Protein AF-A0A920UN25-F1 (afdb_monomer_lite)

Structure (mmCIF, N/CA/C/O backbone):
data_AF-A0A920UN25-F1
#
_entry.id   AF-A0A920UN25-F1
#
loop_
_atom_site.group_PDB
_atom_site.id
_atom_site.type_symbol
_atom_site.label_atom_id
_atom_site.label_alt_id
_atom_site.label_comp_id
_atom_site.label_asym_id
_atom_site.label_entity_id
_atom_site.label_seq_id
_atom_site.pdbx_PDB_ins_code
_atom_site.Cartn_x
_atom_site.Cartn_y
_atom_site.Cartn_z
_atom_site.occupancy
_atom_site.B_iso_or_equiv
_atom_site.auth_seq_id
_atom_site.auth_comp_id
_atom_site.auth_asym_id
_atom_site.auth_atom_id
_atom_site.pdbx_PDB_model_num
ATOM 1 N N . MET A 1 1 ? -2.888 -19.127 7.334 1.00 78.75 1 MET A N 1
ATOM 2 C CA . MET A 1 1 ? -3.227 -18.052 8.301 1.00 78.75 1 MET A CA 1
ATOM 3 C C . MET A 1 1 ? -3.589 -16.758 7.579 1.00 78.75 1 MET A C 1
ATOM 5 O O . MET A 1 1 ? -4.674 -16.265 7.838 1.00 78.75 1 MET A O 1
ATOM 9 N N . LEU A 1 2 ? -2.755 -16.240 6.663 1.00 87.56 2 LEU A N 1
ATOM 10 C CA . LEU A 1 2 ? -3.093 -15.055 5.851 1.00 87.56 2 LEU A CA 1
ATOM 11 C C . LEU A 1 2 ? -4.311 -15.288 4.942 1.00 87.56 2 LEU A C 1
ATOM 13 O O . LEU A 1 2 ? -5.257 -14.514 5.006 1.00 87.56 2 LEU A O 1
ATOM 17 N N . ASP A 1 3 ? -4.349 -16.411 4.221 1.00 92.69 3 ASP A N 1
ATOM 18 C CA . ASP A 1 3 ? -5.483 -16.753 3.344 1.00 92.69 3 ASP A CA 1
ATOM 19 C C . ASP A 1 3 ? -6.815 -16.819 4.104 1.00 92.69 3 ASP A C 1
ATOM 21 O O . ASP A 1 3 ? -7.858 -16.429 3.594 1.00 92.69 3 ASP A O 1
ATOM 25 N N . LEU A 1 4 ? -6.775 -17.262 5.365 1.00 94.94 4 LEU A N 1
ATOM 26 C CA . LEU A 1 4 ? -7.948 -17.298 6.237 1.00 94.94 4 LEU A CA 1
ATOM 27 C C . LEU A 1 4 ? -8.454 -15.883 6.545 1.00 94.94 4 LEU A C 1
ATOM 29 O O . LEU A 1 4 ? -9.654 -15.637 6.505 1.00 94.94 4 LEU A O 1
ATOM 33 N N . TRP A 1 5 ? -7.545 -14.954 6.849 1.00 93.81 5 TRP A N 1
ATOM 34 C CA . TRP A 1 5 ? -7.898 -13.561 7.128 1.00 93.81 5 TRP A CA 1
ATOM 35 C C . TRP A 1 5 ? -8.489 -12.865 5.906 1.00 93.81 5 TRP A C 1
ATOM 37 O O . TRP A 1 5 ? -9.421 -12.072 6.050 1.00 93.81 5 TRP A O 1
ATOM 47 N N . GLU A 1 6 ? -7.953 -13.168 4.725 1.00 93.31 6 GLU A N 1
ATOM 48 C CA . GLU A 1 6 ? -8.447 -12.643 3.456 1.00 93.31 6 GLU A CA 1
ATOM 49 C C . GLU A 1 6 ? -9.836 -13.200 3.134 1.00 93.31 6 GLU A C 1
ATOM 51 O O . GLU A 1 6 ? -10.767 -12.426 2.917 1.00 93.31 6 GLU A O 1
ATOM 56 N N . GLN A 1 7 ? -10.019 -14.521 3.229 1.00 95.56 7 GLN A N 1
ATOM 57 C CA . GLN A 1 7 ? -11.317 -15.179 3.035 1.00 95.56 7 GLN A CA 1
ATOM 58 C C . GLN A 1 7 ? -12.393 -14.668 3.999 1.00 95.56 7 GLN A C 1
ATOM 60 O O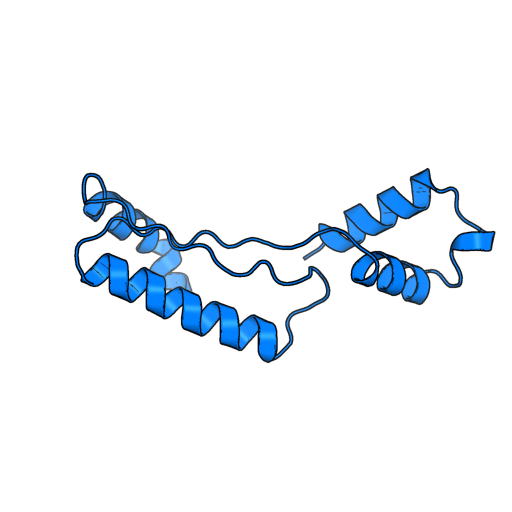 . GLN A 1 7 ? -13.546 -14.498 3.614 1.00 95.56 7 GLN A O 1
ATOM 65 N N . GLN A 1 8 ? -12.027 -14.414 5.256 1.00 96.00 8 GLN A N 1
ATOM 66 C CA . GLN A 1 8 ? -12.948 -13.902 6.272 1.00 96.00 8 GLN A CA 1
ATOM 67 C C . GLN A 1 8 ? -13.126 -12.377 6.212 1.00 96.00 8 GLN A C 1
ATOM 69 O O . GLN A 1 8 ? -13.979 -11.830 6.916 1.00 96.00 8 GLN A O 1
ATOM 74 N N . GLY A 1 9 ? -12.333 -11.668 5.403 1.00 94.75 9 GLY A N 1
ATOM 75 C CA . GLY A 1 9 ? -12.383 -10.211 5.300 1.00 94.75 9 GLY A CA 1
ATOM 76 C C . GLY A 1 9 ? -12.094 -9.499 6.626 1.00 94.75 9 GLY A C 1
ATOM 77 O O . GLY A 1 9 ? -12.676 -8.446 6.894 1.00 94.75 9 GLY A O 1
ATOM 78 N N . ILE A 1 10 ? -11.214 -10.062 7.466 1.00 94.44 10 ILE A N 1
ATOM 79 C CA . ILE A 1 10 ? -10.971 -9.608 8.850 1.00 94.44 10 ILE A CA 1
ATOM 80 C C . ILE A 1 10 ? -10.613 -8.123 8.913 1.00 94.44 10 ILE A C 1
ATOM 82 O O . ILE A 1 10 ? -11.146 -7.392 9.746 1.00 94.44 10 ILE A O 1
ATOM 86 N N . TYR A 1 11 ? -9.760 -7.647 8.000 1.00 92.31 11 TYR A N 1
ATOM 87 C CA . TYR A 1 11 ? -9.411 -6.228 7.938 1.00 92.31 11 TYR A CA 1
ATOM 88 C C . TYR A 1 11 ? -10.660 -5.356 7.757 1.00 92.31 11 TYR A C 1
ATOM 90 O O . TYR A 1 11 ? -10.859 -4.411 8.513 1.00 92.31 11 TYR A O 1
ATOM 98 N N . GLY A 1 12 ? -11.549 -5.715 6.826 1.00 93.81 12 GLY A N 1
ATOM 99 C CA . GLY A 1 12 ? -12.804 -4.998 6.601 1.00 93.81 12 GLY A CA 1
ATOM 100 C C . GLY A 1 12 ? -13.680 -4.944 7.852 1.00 93.81 12 GLY A C 1
ATOM 101 O O . GLY A 1 12 ? -14.206 -3.881 8.179 1.00 93.81 12 GLY A O 1
ATOM 102 N N . GLN A 1 13 ? -13.774 -6.046 8.600 1.00 95.06 13 GLN A N 1
ATOM 103 C CA . GLN A 1 13 ? -14.516 -6.093 9.866 1.00 95.06 13 GLN A CA 1
ATOM 104 C C . GLN A 1 13 ? -13.926 -5.134 10.911 1.00 95.06 13 GLN A C 1
ATOM 106 O O . GLN A 1 13 ? -14.665 -4.365 11.526 1.00 95.06 13 GLN A O 1
ATOM 111 N N . ILE A 1 14 ? -12.596 -5.107 11.059 1.00 93.12 14 ILE A N 1
ATOM 112 C CA . ILE A 1 14 ? -11.900 -4.163 11.949 1.00 93.12 14 ILE A CA 1
ATOM 113 C C . ILE A 1 14 ? -12.223 -2.716 11.555 1.00 93.12 14 ILE A C 1
ATOM 115 O O . ILE A 1 14 ? -12.520 -1.896 12.422 1.00 93.12 14 ILE A O 1
ATOM 119 N N . ARG A 1 15 ? -12.223 -2.401 10.253 1.00 92.31 15 ARG A N 1
ATOM 120 C CA . ARG A 1 15 ? -12.570 -1.061 9.751 1.00 92.31 15 ARG A CA 1
ATOM 121 C C . ARG A 1 15 ? -14.020 -0.679 10.057 1.00 92.31 15 ARG A C 1
ATOM 123 O O . ARG A 1 15 ? -14.269 0.473 10.393 1.00 92.31 15 ARG A O 1
ATOM 130 N N . GLN A 1 16 ? -14.963 -1.622 9.994 1.00 94.00 16 GLN A N 1
ATOM 131 C CA . GLN A 1 16 ? -16.355 -1.355 10.383 1.00 94.00 16 GLN A CA 1
ATOM 132 C C . GLN A 1 16 ? -16.480 -1.043 11.877 1.00 94.00 16 GLN A C 1
ATOM 134 O O . GLN A 1 16 ? -17.159 -0.089 12.243 1.00 94.00 16 GLN A O 1
ATOM 139 N N . VAL A 1 17 ? -15.788 -1.797 12.736 1.00 93.94 17 VAL A N 1
ATOM 140 C CA . VAL A 1 17 ? -15.770 -1.558 14.192 1.00 93.94 17 VAL A CA 1
ATOM 141 C C . VAL A 1 17 ? -15.065 -0.244 14.551 1.00 93.94 17 VAL A C 1
ATOM 143 O O . VAL A 1 17 ? -15.395 0.389 15.555 1.00 93.94 17 VAL A O 1
ATOM 146 N N . ALA A 1 18 ? -14.086 0.171 13.747 1.00 91.19 18 ALA A N 1
ATOM 147 C CA . ALA A 1 18 ? -13.362 1.418 13.954 1.00 91.19 18 ALA A CA 1
ATOM 148 C C . ALA A 1 18 ? -14.145 2.668 13.517 1.00 91.19 18 ALA A C 1
ATOM 150 O O . ALA A 1 18 ? -13.806 3.772 13.940 1.00 91.19 18 ALA A O 1
ATOM 151 N N . LYS A 1 19 ? -15.201 2.511 12.712 1.00 92.00 19 LYS A N 1
ATOM 152 C CA . LYS A 1 19 ? -15.960 3.625 12.142 1.00 92.00 19 LYS A CA 1
ATOM 153 C C . LYS A 1 19 ? -16.566 4.510 13.239 1.00 92.00 19 LYS A C 1
ATOM 155 O O . LYS A 1 19 ? -17.327 4.037 14.078 1.00 92.00 19 LYS A O 1
ATOM 160 N N . GLY A 1 20 ? -16.260 5.807 13.195 1.00 90.44 20 GLY A N 1
ATOM 161 C CA . GLY A 1 20 ? -16.758 6.802 14.155 1.00 90.44 20 GLY A CA 1
ATOM 162 C C . GLY A 1 20 ? -15.889 6.980 15.405 1.00 90.44 20 GLY A C 1
ATOM 163 O O . GLY A 1 20 ? -16.231 7.786 16.269 1.00 90.44 20 GLY A O 1
ATOM 164 N N . ARG A 1 21 ? -14.765 6.261 15.508 1.00 93.12 21 ARG A N 1
ATOM 165 C CA . ARG A 1 21 ? -13.705 6.560 16.479 1.00 93.12 21 ARG A CA 1
ATOM 166 C C . ARG A 1 21 ? -12.962 7.843 16.085 1.00 93.12 21 ARG A C 1
ATOM 168 O O . ARG A 1 21 ? -13.016 8.233 14.922 1.00 93.12 21 ARG A O 1
ATOM 175 N N . PRO A 1 22 ? -12.253 8.495 17.022 1.00 91.56 22 PRO A N 1
ATOM 176 C CA . PRO A 1 22 ? -11.379 9.611 16.681 1.00 91.56 22 PRO A CA 1
ATOM 177 C C . PRO A 1 22 ? -10.323 9.183 15.655 1.00 91.56 22 PRO A C 1
ATOM 179 O O . PRO A 1 22 ? -9.671 8.148 15.821 1.00 91.56 22 PRO A O 1
ATOM 182 N N . ASP A 1 23 ? -10.153 9.993 14.614 1.00 85.25 23 ASP A N 1
ATOM 183 C CA . ASP A 1 23 ? -9.198 9.724 13.544 1.00 85.25 23 ASP A CA 1
ATOM 184 C C . ASP A 1 23 ? -7.760 9.739 14.073 1.00 85.25 23 ASP A C 1
ATOM 186 O O . ASP A 1 23 ? -7.353 10.622 14.835 1.00 85.25 23 ASP A O 1
ATOM 190 N N . SER A 1 24 ? -6.957 8.776 13.626 1.00 80.69 24 SER A N 1
ATOM 191 C CA . SER A 1 24 ? -5.509 8.800 13.800 1.00 80.69 24 SER A CA 1
ATOM 192 C C . SER A 1 24 ? -4.838 8.586 12.455 1.00 80.69 24 SER A C 1
ATOM 194 O O . SER A 1 24 ? -5.016 7.568 11.787 1.00 80.69 24 SER A O 1
ATOM 196 N N . PHE A 1 25 ? -4.049 9.573 12.044 1.00 72.25 25 PHE A N 1
ATOM 197 C CA . PHE A 1 25 ? -3.361 9.519 10.767 1.00 72.25 25 PHE A CA 1
ATOM 198 C C . PHE A 1 25 ? -2.115 8.630 10.861 1.00 72.25 25 PHE A C 1
ATOM 200 O O . PHE A 1 25 ? -1.144 8.955 11.552 1.00 72.25 25 PHE A O 1
ATOM 207 N N . CYS A 1 26 ? -2.139 7.508 10.144 1.00 78.00 26 CYS A N 1
ATOM 208 C CA . CYS A 1 26 ? -1.036 6.558 10.061 1.00 78.00 26 CYS A CA 1
ATOM 209 C C . CYS A 1 26 ? -0.567 6.452 8.602 1.00 78.00 26 CYS A C 1
ATOM 211 O O . CYS A 1 26 ? -1.042 5.616 7.839 1.00 78.00 26 CYS A O 1
ATOM 213 N N . MET A 1 27 ? 0.334 7.350 8.197 1.00 71.19 27 MET A N 1
ATOM 214 C CA . MET A 1 27 ? 0.927 7.323 6.858 1.00 71.19 27 MET A CA 1
ATOM 215 C C . MET A 1 27 ? 2.169 6.444 6.855 1.00 71.19 27 MET A C 1
ATOM 217 O O . MET A 1 27 ? 3.057 6.628 7.691 1.00 71.19 27 MET A O 1
ATOM 221 N N . THR A 1 28 ? 2.209 5.500 5.921 1.00 72.69 28 THR A N 1
ATOM 222 C CA . THR A 1 28 ? 3.384 4.669 5.673 1.00 72.69 28 THR A CA 1
ATOM 223 C C . THR A 1 28 ? 4.394 5.438 4.837 1.00 72.69 28 THR A C 1
ATOM 225 O O . THR A 1 28 ? 4.015 6.226 3.963 1.00 72.69 28 THR A O 1
ATOM 228 N N . ALA A 1 29 ? 5.677 5.174 5.036 1.00 73.06 29 ALA A N 1
ATOM 229 C CA . ALA A 1 29 ? 6.700 5.541 4.076 1.00 73.06 29 ALA A CA 1
ATOM 230 C C . ALA A 1 29 ? 6.357 4.934 2.704 1.00 73.06 29 ALA A C 1
ATOM 232 O O . ALA A 1 29 ? 5.806 3.836 2.615 1.00 73.06 29 ALA A O 1
ATOM 233 N N . LEU A 1 30 ? 6.666 5.665 1.631 1.00 78.62 30 LEU A N 1
ATOM 234 C CA . LEU A 1 30 ? 6.460 5.228 0.251 1.00 78.62 30 LEU A CA 1
ATOM 235 C C . LEU A 1 30 ? 7.765 4.595 -0.250 1.00 78.62 30 LEU A C 1
ATOM 237 O O . LEU A 1 30 ? 8.651 5.320 -0.708 1.00 78.62 30 LEU A O 1
ATOM 241 N N . PRO A 1 31 ? 7.960 3.269 -0.136 1.00 79.50 31 PRO A N 1
ATOM 242 C CA . PRO A 1 31 ? 9.134 2.637 -0.709 1.00 79.50 31 PRO A CA 1
ATOM 243 C C . PRO A 1 31 ? 9.180 2.849 -2.225 1.00 79.50 31 PRO A C 1
ATOM 245 O O . PRO A 1 31 ? 8.158 2.809 -2.913 1.00 79.50 31 PRO A O 1
ATOM 248 N N . MET A 1 32 ? 1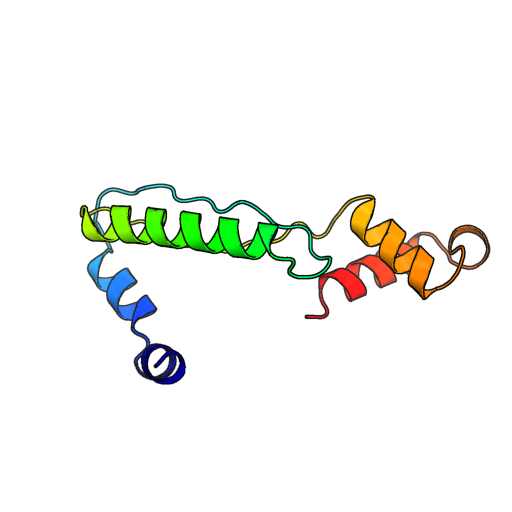0.395 3.033 -2.744 1.00 77.88 32 MET A N 1
ATOM 249 C CA . MET A 1 32 ? 10.644 3.103 -4.183 1.00 77.88 32 MET A CA 1
ATOM 250 C C . MET A 1 32 ? 10.215 1.806 -4.865 1.00 77.88 32 MET A C 1
ATOM 252 O O . MET A 1 32 ? 10.536 0.707 -4.398 1.00 77.88 32 MET A O 1
ATOM 256 N N . GLN A 1 33 ? 9.566 1.929 -6.018 1.00 77.44 33 GLN A N 1
ATOM 257 C CA . GLN A 1 33 ? 9.064 0.810 -6.811 1.00 77.44 33 GLN A CA 1
ATOM 258 C C . GLN A 1 33 ? 10.191 0.129 -7.610 1.00 77.44 33 GLN A C 1
ATOM 260 O O . GLN A 1 33 ? 10.271 0.198 -8.833 1.00 77.44 33 GLN A O 1
ATOM 265 N N . MET A 1 34 ? 11.124 -0.488 -6.883 1.00 70.56 34 MET A N 1
ATOM 266 C CA . MET A 1 34 ? 12.413 -0.987 -7.387 1.00 70.56 34 MET A CA 1
ATOM 267 C C . MET A 1 34 ? 12.740 -2.417 -6.919 1.00 70.56 34 MET A C 1
ATOM 269 O O . MET A 1 34 ? 13.799 -2.944 -7.253 1.00 70.56 34 MET A O 1
ATOM 273 N N . GLY A 1 35 ? 11.841 -3.035 -6.144 1.00 65.81 35 GLY A N 1
ATOM 274 C CA . GLY A 1 35 ? 12.027 -4.331 -5.484 1.00 65.81 35 GLY A CA 1
ATOM 275 C C . GLY A 1 35 ? 12.045 -4.222 -3.954 1.00 65.81 35 GLY A C 1
ATOM 276 O O . GLY A 1 35 ? 12.389 -3.185 -3.389 1.00 65.81 35 GLY A O 1
ATOM 277 N N . ILE A 1 36 ? 11.661 -5.301 -3.265 1.00 65.56 36 ILE A N 1
ATOM 278 C CA . ILE A 1 36 ? 11.608 -5.349 -1.795 1.00 65.56 36 ILE A CA 1
ATOM 279 C C . ILE A 1 36 ? 12.953 -5.852 -1.264 1.00 65.56 36 ILE A C 1
ATOM 281 O O . ILE A 1 36 ? 13.267 -7.035 -1.385 1.00 65.56 36 ILE A O 1
ATOM 285 N N . SER A 1 37 ? 13.732 -4.969 -0.639 1.00 72.44 37 SER A N 1
ATOM 286 C CA . SER A 1 37 ? 14.874 -5.367 0.193 1.00 72.44 37 SER A CA 1
ATOM 287 C C . SER A 1 37 ? 14.463 -5.478 1.669 1.00 72.44 37 SER A C 1
ATOM 289 O O . SER A 1 37 ? 13.316 -5.204 2.036 1.00 72.44 37 SER A O 1
ATOM 291 N N . ILE A 1 38 ? 15.388 -5.898 2.538 1.00 78.00 38 ILE A N 1
ATOM 292 C CA . ILE A 1 38 ? 15.123 -6.028 3.980 1.00 78.00 38 ILE A CA 1
ATOM 293 C C . ILE A 1 38 ? 14.682 -4.705 4.622 1.00 78.00 38 ILE A C 1
ATOM 295 O O . ILE A 1 38 ? 13.881 -4.721 5.549 1.00 78.00 38 ILE A O 1
ATOM 299 N N . TRP A 1 39 ? 15.156 -3.574 4.096 1.00 72.44 39 TRP A N 1
ATOM 300 C CA . TRP A 1 39 ? 14.887 -2.242 4.634 1.00 72.44 39 TRP A CA 1
ATOM 301 C C . TRP A 1 39 ? 13.436 -1.778 4.426 1.00 72.44 39 TRP A C 1
ATOM 303 O O . TRP A 1 39 ? 12.759 -1.524 5.419 1.00 72.44 39 TRP A O 1
ATOM 313 N N . PRO A 1 40 ? 12.894 -1.727 3.193 1.00 78.12 40 PRO A N 1
ATOM 314 C CA . PRO A 1 40 ? 11.469 -1.478 2.981 1.00 78.12 40 PRO A CA 1
ATOM 315 C C . PRO A 1 40 ? 10.582 -2.471 3.737 1.00 78.12 40 PRO A C 1
ATOM 317 O O . PRO A 1 40 ? 9.572 -2.084 4.313 1.00 78.12 40 PRO A O 1
ATOM 320 N N . ARG A 1 41 ? 10.986 -3.749 3.796 1.00 79.69 41 ARG A N 1
ATOM 321 C CA . ARG A 1 41 ? 10.233 -4.787 4.512 1.00 79.69 41 ARG A CA 1
ATOM 322 C C . ARG A 1 41 ? 10.156 -4.519 6.017 1.00 79.69 41 ARG A C 1
ATOM 324 O O . ARG A 1 41 ? 9.084 -4.673 6.599 1.00 79.69 41 ARG A O 1
ATOM 331 N N . SER A 1 42 ? 11.268 -4.146 6.649 1.00 83.00 42 SER A N 1
ATOM 332 C CA . SER A 1 42 ? 11.296 -3.866 8.087 1.00 83.00 42 SER A CA 1
ATOM 333 C C . SER A 1 42 ? 10.519 -2.594 8.431 1.00 83.00 42 SER A C 1
ATOM 335 O O . SER A 1 42 ? 9.775 -2.599 9.411 1.00 83.00 42 SER A O 1
ATOM 337 N N . GLN A 1 43 ? 10.604 -1.551 7.598 1.00 84.25 43 GLN A N 1
ATOM 338 C CA . GLN A 1 43 ? 9.829 -0.316 7.774 1.00 84.25 43 GLN A CA 1
ATOM 339 C C . GLN A 1 43 ? 8.321 -0.575 7.718 1.00 84.25 43 GLN A C 1
ATOM 341 O O . GLN A 1 43 ? 7.617 -0.235 8.669 1.00 84.25 43 GLN A O 1
ATOM 346 N N . SER A 1 44 ? 7.830 -1.265 6.681 1.00 83.56 44 SER A N 1
ATOM 347 C CA . SER A 1 44 ? 6.401 -1.592 6.572 1.00 83.56 44 SER A CA 1
ATOM 348 C C . SER A 1 44 ? 5.898 -2.414 7.762 1.00 83.56 44 SER A C 1
ATOM 350 O O . SER A 1 44 ? 4.768 -2.221 8.209 1.00 83.56 44 SER A O 1
ATOM 352 N N . GLY A 1 45 ? 6.738 -3.299 8.313 1.00 87.12 45 GLY A N 1
ATOM 353 C CA . GLY A 1 45 ? 6.425 -4.050 9.528 1.00 87.12 45 GLY A CA 1
ATOM 354 C C . GLY A 1 45 ? 6.218 -3.144 10.744 1.00 87.12 45 GLY A C 1
ATOM 355 O O . GLY A 1 45 ? 5.209 -3.273 11.436 1.00 87.12 45 GLY A O 1
ATOM 356 N N . VAL A 1 46 ? 7.136 -2.207 10.997 1.00 88.25 46 VAL A N 1
ATOM 357 C CA . VAL A 1 46 ? 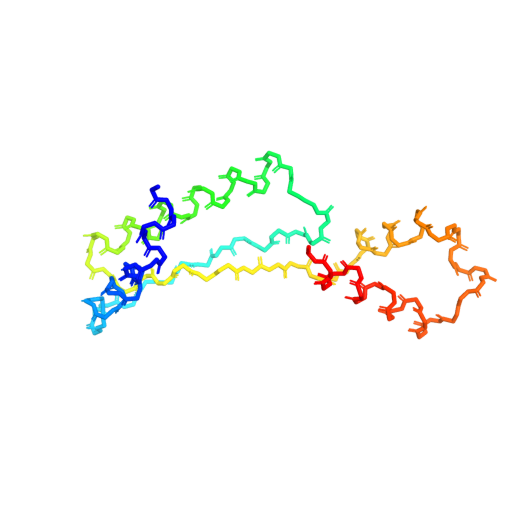7.039 -1.256 12.123 1.00 88.25 46 VAL A CA 1
ATOM 358 C C . VAL A 1 46 ? 5.808 -0.358 11.985 1.00 88.25 46 VAL A C 1
ATOM 360 O O . VAL A 1 46 ? 5.068 -0.158 12.949 1.00 88.25 46 VAL A O 1
ATOM 363 N N . GLU A 1 47 ? 5.546 0.147 10.783 1.00 87.06 47 GLU A N 1
ATOM 364 C CA . GLU A 1 47 ? 4.389 1.005 10.513 1.00 87.06 47 GLU A CA 1
ATOM 365 C C . GLU A 1 47 ? 3.066 0.253 10.665 1.00 87.06 47 GLU A C 1
ATOM 367 O O . GLU A 1 47 ? 2.125 0.782 11.258 1.00 87.06 47 GLU A O 1
ATOM 372 N N . GLY A 1 48 ? 3.011 -1.009 10.229 1.00 89.38 48 GLY A N 1
ATOM 373 C CA . GLY A 1 48 ? 1.861 -1.882 10.461 1.00 89.38 48 GLY A CA 1
ATOM 374 C C . GLY A 1 48 ? 1.549 -2.042 11.952 1.00 89.38 48 GLY A C 1
ATOM 375 O O . GLY A 1 48 ? 0.403 -1.856 12.364 1.00 89.38 48 GLY A O 1
ATOM 376 N N . HIS A 1 49 ? 2.571 -2.286 12.783 1.00 90.88 49 HIS A N 1
ATOM 377 C CA . HIS A 1 49 ? 2.401 -2.374 14.239 1.00 90.88 49 HIS A CA 1
ATOM 378 C C . HIS A 1 49 ? 1.922 -1.053 14.848 1.00 90.88 49 HIS A C 1
ATOM 380 O O . HIS A 1 49 ? 1.083 -1.066 15.748 1.00 90.88 49 HIS A O 1
ATOM 386 N N . ARG A 1 50 ? 2.402 0.093 14.351 1.00 89.69 50 ARG A N 1
ATOM 387 C CA . ARG A 1 50 ? 1.935 1.413 14.798 1.00 89.69 50 ARG A CA 1
ATOM 388 C C . ARG A 1 50 ? 0.445 1.610 14.509 1.00 89.69 50 ARG A C 1
ATOM 390 O O . ARG A 1 50 ? -0.294 1.994 15.416 1.00 89.69 50 ARG A O 1
ATOM 397 N N . CYS A 1 51 ? -0.009 1.335 13.285 1.00 90.44 51 CYS A N 1
ATOM 398 C CA . CYS A 1 51 ? -1.421 1.507 12.931 1.00 90.44 51 CYS A CA 1
ATOM 399 C C . CYS A 1 51 ? -2.317 0.503 13.680 1.00 90.44 51 CYS A C 1
ATOM 401 O O . CYS A 1 51 ? -3.413 0.853 14.126 1.00 90.44 51 CYS A O 1
ATOM 403 N N . GLN A 1 52 ? -1.831 -0.724 13.905 1.00 91.25 52 GLN A N 1
ATOM 404 C CA . GLN A 1 52 ? -2.511 -1.703 14.755 1.00 91.25 52 GLN A CA 1
ATOM 405 C C . GLN A 1 52 ? -2.609 -1.215 16.207 1.00 91.25 52 GLN A C 1
ATOM 407 O O . GLN A 1 52 ? -3.687 -1.275 16.793 1.00 91.25 52 GLN A O 1
ATOM 412 N N . GLY A 1 53 ? -1.524 -0.682 16.774 1.00 93.25 53 GLY A N 1
ATOM 413 C CA . GLY A 1 53 ? -1.507 -0.114 18.123 1.00 93.25 53 GLY A CA 1
ATOM 414 C C . GLY A 1 53 ? -2.510 1.028 18.291 1.00 93.25 53 GLY A C 1
ATOM 415 O O . GLY A 1 53 ? -3.268 1.036 19.257 1.00 93.25 53 GLY A O 1
ATOM 416 N N . ALA A 1 54 ? -2.592 1.938 17.317 1.00 91.69 54 ALA A N 1
ATOM 417 C CA . ALA A 1 54 ? -3.590 3.010 17.309 1.00 91.69 54 ALA A CA 1
ATOM 418 C C . ALA A 1 54 ? -5.029 2.466 17.218 1.00 91.69 54 ALA A C 1
ATOM 420 O O . ALA A 1 54 ? -5.911 2.911 17.953 1.00 91.69 54 ALA A O 1
ATOM 421 N N . THR A 1 55 ? -5.260 1.446 16.387 1.00 92.44 55 THR A N 1
ATOM 422 C CA . THR A 1 55 ? -6.572 0.784 16.275 1.00 92.44 55 THR A CA 1
ATOM 423 C C . THR A 1 55 ? -6.989 0.128 17.598 1.00 92.44 55 THR A C 1
ATOM 425 O O . THR A 1 55 ? -8.145 0.239 18.016 1.00 92.44 55 THR A O 1
ATOM 428 N N . LEU A 1 56 ? -6.051 -0.529 18.289 1.00 93.06 56 LEU A N 1
ATOM 429 C CA . LEU A 1 56 ? -6.274 -1.142 19.604 1.00 93.06 56 LEU A CA 1
ATOM 430 C C . LEU A 1 56 ? -6.478 -0.098 20.711 1.00 93.06 56 LEU A C 1
ATOM 432 O O . LEU A 1 56 ? -7.253 -0.338 21.631 1.00 93.06 56 LEU A O 1
ATOM 436 N N . ALA A 1 57 ? -5.849 1.073 20.594 1.00 93.75 57 ALA A N 1
ATOM 437 C CA . ALA A 1 57 ? -6.023 2.203 21.506 1.00 93.75 57 ALA A CA 1
ATOM 438 C C . ALA A 1 57 ? -7.343 2.975 21.300 1.00 93.75 57 ALA A C 1
ATOM 440 O O . ALA A 1 57 ? -7.577 3.976 21.973 1.00 93.75 57 ALA A O 1
ATOM 441 N N . GLY A 1 58 ? -8.216 2.520 20.394 1.00 93.00 58 GLY A N 1
ATOM 442 C CA . GLY A 1 58 ? -9.539 3.110 20.196 1.00 93.00 58 GLY A CA 1
ATOM 443 C C . GLY A 1 58 ? -9.593 4.225 19.155 1.00 93.00 58 GLY A C 1
ATOM 444 O O . GLY A 1 58 ? -10.589 4.940 19.115 1.00 93.00 58 GLY A O 1
ATOM 445 N N . PHE A 1 59 ? -8.584 4.348 18.291 1.00 93.69 59 PHE A N 1
ATOM 446 C CA . PHE A 1 59 ? -8.606 5.277 17.160 1.00 93.69 59 PHE A CA 1
ATOM 447 C C . PHE A 1 59 ? -9.083 4.610 15.870 1.00 93.69 59 PHE A C 1
ATOM 449 O O . PHE A 1 59 ? -8.997 3.386 15.709 1.00 93.69 59 PHE A O 1
ATOM 456 N N . ASP A 1 60 ? -9.545 5.432 14.932 1.00 92.50 60 ASP A N 1
ATOM 457 C CA . ASP A 1 60 ? -9.698 5.039 13.541 1.00 92.50 60 ASP A CA 1
ATOM 458 C C . ASP A 1 60 ? -8.366 5.248 12.788 1.00 92.50 60 ASP A C 1
ATOM 460 O O . ASP A 1 60 ? -8.025 6.362 12.396 1.00 92.50 60 ASP A O 1
ATOM 464 N N . ALA A 1 61 ? -7.582 4.173 12.629 1.00 92.38 61 ALA A N 1
ATOM 465 C CA . ALA A 1 61 ? -6.234 4.221 12.052 1.00 92.38 61 ALA A CA 1
ATOM 466 C C . ALA A 1 61 ? -6.076 3.270 10.843 1.00 92.38 61 ALA A C 1
ATOM 468 O O . ALA A 1 61 ? -5.584 2.146 10.996 1.00 92.38 61 ALA A O 1
ATOM 469 N N . PRO A 1 62 ? -6.505 3.669 9.630 1.00 90.88 62 PRO A N 1
ATOM 470 C CA . PRO A 1 62 ? -6.332 2.847 8.434 1.00 90.88 62 PRO A CA 1
ATOM 471 C C . PRO A 1 62 ? -4.853 2.696 8.066 1.00 90.88 62 PRO A C 1
ATOM 473 O O . PRO A 1 62 ? -4.118 3.676 7.985 1.00 90.88 62 PRO A O 1
ATOM 476 N N . TYR A 1 63 ? -4.435 1.465 7.772 1.00 89.19 63 TYR A N 1
ATOM 477 C CA . TYR A 1 63 ? -3.157 1.204 7.108 1.00 89.19 63 TYR A CA 1
ATOM 478 C C . TYR A 1 63 ? -3.325 1.377 5.594 1.00 89.19 63 TYR A C 1
ATOM 480 O O . TYR A 1 63 ? -4.029 0.582 4.968 1.00 89.19 63 TYR A O 1
ATOM 488 N N . VAL A 1 64 ? -2.701 2.410 5.023 1.00 86.50 64 VAL A N 1
ATOM 489 C CA . VAL A 1 64 ? -2.756 2.730 3.588 1.00 86.50 64 VAL A CA 1
ATOM 490 C C . VAL A 1 64 ? -1.356 2.564 2.992 1.00 86.50 64 VAL A C 1
ATOM 492 O O . VAL A 1 64 ? -0.530 3.456 3.172 1.00 86.50 64 VAL A O 1
ATOM 495 N N . PRO A 1 65 ? -1.063 1.448 2.302 1.00 83.75 65 PRO A N 1
ATOM 496 C CA . PRO A 1 65 ? 0.227 1.269 1.652 1.00 83.75 65 PRO A CA 1
ATOM 497 C C . PRO A 1 65 ? 0.337 2.163 0.413 1.00 83.75 65 PRO A C 1
ATOM 499 O O . PRO A 1 65 ? -0.632 2.342 -0.329 1.00 83.75 65 PRO A O 1
ATOM 502 N N . GLY A 1 66 ? 1.538 2.668 0.146 1.00 83.06 66 GLY A N 1
ATOM 503 C CA . GLY A 1 66 ? 1.836 3.420 -1.068 1.00 83.06 66 GLY A CA 1
ATOM 504 C C . GLY A 1 66 ? 3.247 3.151 -1.582 1.00 83.06 66 GLY A C 1
ATOM 505 O O . GLY A 1 66 ? 4.047 2.501 -0.916 1.00 83.06 66 GLY A O 1
ATOM 506 N N . TRP A 1 67 ? 3.536 3.629 -2.791 1.00 84.00 67 TRP A N 1
ATOM 507 C CA . TRP A 1 67 ? 4.812 3.418 -3.474 1.00 84.00 67 TRP A CA 1
ATOM 508 C C . TRP A 1 67 ? 5.229 4.680 -4.210 1.00 84.00 67 TRP A C 1
ATOM 510 O O . TRP A 1 67 ? 4.378 5.383 -4.759 1.00 84.00 67 TRP A O 1
ATOM 520 N N . ASP A 1 68 ? 6.534 4.934 -4.250 1.00 86.12 68 ASP A N 1
ATOM 521 C CA . ASP A 1 68 ? 7.086 5.969 -5.115 1.00 86.12 68 ASP A CA 1
ATOM 522 C C . ASP A 1 68 ? 7.402 5.379 -6.495 1.00 86.12 68 ASP A C 1
ATOM 524 O O . ASP A 1 68 ? 8.213 4.458 -6.641 1.00 86.12 68 ASP A O 1
ATOM 528 N N . CYS A 1 69 ? 6.708 5.908 -7.501 1.00 87.31 69 CYS A N 1
ATOM 529 C CA . CYS A 1 69 ? 6.736 5.455 -8.888 1.00 87.31 69 CYS A CA 1
ATOM 530 C C . CYS A 1 69 ? 7.546 6.390 -9.802 1.00 87.31 69 CYS A C 1
ATOM 532 O O . CYS A 1 69 ? 7.473 6.251 -11.028 1.00 87.31 69 CYS A O 1
ATOM 534 N N . HIS A 1 70 ? 8.292 7.347 -9.243 1.00 85.81 70 HIS A N 1
ATOM 535 C CA . HIS A 1 70 ? 9.044 8.339 -10.008 1.00 85.81 70 HIS A CA 1
ATOM 536 C C . HIS A 1 70 ? 10.523 8.431 -9.607 1.00 85.81 70 HIS A C 1
ATOM 538 O O . HIS A 1 70 ? 10.999 7.798 -8.669 1.00 85.81 70 HIS A O 1
ATOM 544 N N . GLY A 1 71 ? 11.260 9.240 -10.371 1.00 87.56 71 GLY A N 1
ATOM 545 C CA . GLY A 1 71 ? 12.632 9.627 -10.072 1.00 87.56 71 GLY A CA 1
ATOM 546 C C . GLY A 1 71 ? 13.709 8.748 -10.703 1.00 87.56 71 GLY A C 1
ATOM 547 O O . GLY A 1 71 ? 13.455 7.709 -11.318 1.00 87.56 71 GLY A O 1
ATOM 548 N N . LEU A 1 72 ? 14.949 9.192 -10.485 1.00 87.56 72 LEU A N 1
ATOM 549 C CA . LEU A 1 72 ? 16.168 8.588 -11.016 1.00 87.56 72 LEU A CA 1
ATOM 550 C C . LEU A 1 72 ? 16.315 7.080 -10.744 1.00 87.56 72 LEU A C 1
ATOM 552 O O . LEU A 1 72 ? 16.842 6.389 -11.613 1.00 87.56 72 LEU A O 1
ATOM 556 N N . PRO A 1 73 ? 15.869 6.520 -9.597 1.00 86.62 73 PRO A N 1
ATOM 557 C CA . PRO A 1 73 ? 15.996 5.086 -9.359 1.00 86.62 73 PRO A CA 1
ATOM 558 C C . P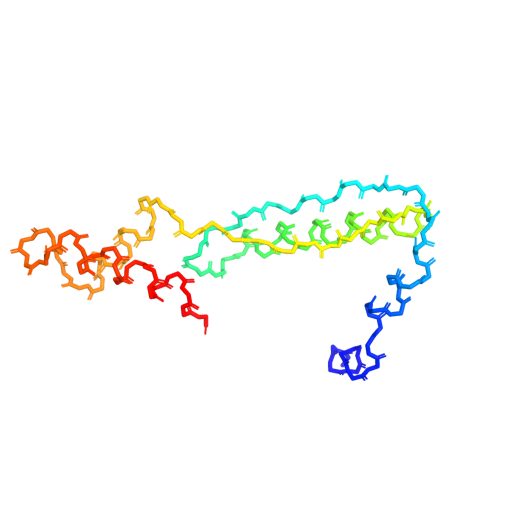RO A 1 73 ? 15.342 4.242 -10.465 1.00 86.62 73 PRO A C 1
ATOM 560 O O . PRO A 1 73 ? 15.981 3.333 -11.000 1.00 86.62 73 PRO A O 1
ATOM 563 N N . ILE A 1 74 ? 14.102 4.567 -10.847 1.00 86.50 74 ILE A N 1
ATOM 564 C CA . ILE A 1 74 ? 13.347 3.824 -11.868 1.00 86.50 74 ILE A CA 1
ATOM 565 C C . ILE A 1 74 ? 13.955 4.051 -13.248 1.00 86.50 74 ILE A C 1
ATOM 567 O O . ILE A 1 74 ? 14.142 3.095 -14.001 1.00 86.50 74 ILE A O 1
ATOM 571 N N . GLU A 1 75 ? 14.317 5.298 -13.552 1.00 87.94 75 GLU A N 1
ATOM 572 C CA . GLU A 1 75 ? 14.988 5.659 -14.802 1.00 87.94 75 GLU A CA 1
ATOM 573 C C . GLU A 1 75 ? 16.273 4.840 -14.983 1.00 87.94 75 GLU A C 1
ATOM 575 O O . GLU A 1 75 ? 16.455 4.190 -16.012 1.00 87.94 75 GLU A O 1
ATOM 580 N N . HIS A 1 76 ? 17.093 4.742 -13.937 1.00 86.88 76 HIS A N 1
ATOM 581 C CA . HIS A 1 76 ? 18.332 3.975 -13.959 1.00 86.88 76 HIS A CA 1
ATOM 582 C C . HIS A 1 76 ? 18.104 2.463 -14.137 1.00 86.88 76 HIS A C 1
ATOM 584 O O . HIS A 1 76 ? 18.864 1.797 -14.841 1.00 86.88 76 HIS A O 1
ATOM 590 N N . GLN A 1 77 ? 17.059 1.882 -13.537 1.00 86.19 77 GLN A N 1
ATOM 591 C CA . GLN A 1 77 ? 16.733 0.463 -13.757 1.00 86.19 77 GLN A CA 1
ATOM 592 C C . GLN A 1 77 ? 16.285 0.185 -15.193 1.00 86.19 77 GLN A C 1
ATOM 594 O O . GLN A 1 77 ? 16.664 -0.838 -15.769 1.00 86.19 77 GLN A O 1
ATOM 599 N N . VAL A 1 78 ? 15.497 1.085 -15.782 1.00 86.19 78 VAL A N 1
ATOM 600 C CA . VAL A 1 78 ? 15.067 0.969 -17.180 1.00 86.19 78 VAL A CA 1
ATOM 601 C C . VAL A 1 78 ? 16.260 1.107 -18.124 1.00 86.19 78 VAL A C 1
ATOM 603 O O . VAL A 1 78 ? 16.415 0.274 -19.019 1.00 86.19 78 VAL A O 1
ATOM 606 N N . GLU A 1 79 ? 17.158 2.063 -17.881 1.00 86.06 79 GLU A N 1
ATOM 607 C CA . GLU A 1 79 ? 18.414 2.209 -18.632 1.00 86.06 79 GLU A CA 1
ATOM 608 C C . GLU A 1 79 ? 19.297 0.959 -18.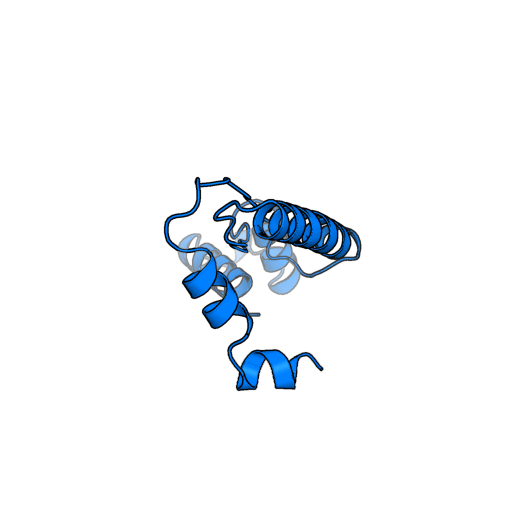543 1.00 86.06 79 GLU A C 1
ATOM 610 O O . GLU A 1 79 ? 19.838 0.497 -19.548 1.00 86.06 79 GLU A O 1
ATOM 615 N N . ARG A 1 80 ? 19.421 0.357 -17.355 1.00 83.56 80 ARG A N 1
ATOM 616 C CA . ARG A 1 80 ? 20.180 -0.891 -17.184 1.00 83.56 80 ARG A CA 1
ATOM 617 C C . ARG A 1 80 ? 19.573 -2.060 -17.957 1.00 83.56 80 ARG A C 1
ATOM 619 O O . ARG A 1 80 ? 20.324 -2.899 -18.449 1.00 83.56 80 ARG A O 1
ATOM 626 N N . LYS A 1 81 ? 18.242 -2.133 -18.062 1.00 81.25 81 LYS A N 1
ATOM 627 C CA . LYS A 1 81 ? 17.536 -3.208 -18.781 1.00 81.25 81 LYS A CA 1
ATOM 628 C C . LYS A 1 81 ? 17.557 -3.036 -20.300 1.00 81.25 81 LYS A C 1
ATOM 630 O O . LYS A 1 81 ? 17.606 -4.036 -21.006 1.00 81.25 81 LYS A O 1
ATOM 635 N N . GLN A 1 82 ? 17.506 -1.803 -20.803 1.00 73.62 82 GLN A N 1
ATOM 636 C CA . GLN A 1 82 ? 17.391 -1.526 -22.243 1.00 73.62 82 GLN A CA 1
ATOM 637 C C . GLN A 1 82 ? 18.730 -1.142 -22.909 1.00 73.62 82 GLN A C 1
ATOM 639 O O . GLN A 1 82 ? 18.780 -0.935 -24.122 1.00 73.62 82 GLN A O 1
ATOM 644 N N . GLY A 1 83 ? 19.830 -1.087 -22.143 1.00 66.81 83 GLY A N 1
ATOM 645 C CA . GLY A 1 83 ? 21.080 -0.440 -22.566 1.00 66.81 83 GLY A CA 1
ATOM 646 C C . GLY A 1 83 ? 20.921 1.083 -22.542 1.00 66.81 83 GLY A C 1
ATOM 647 O O . GLY A 1 83 ? 19.801 1.551 -22.379 1.00 66.81 83 GLY A O 1
ATOM 648 N N . LYS A 1 84 ? 22.012 1.865 -22.674 1.00 62.44 84 LYS A N 1
ATOM 649 C CA . LYS A 1 84 ? 21.993 3.350 -22.636 1.00 62.44 84 LYS A CA 1
ATOM 650 C C . LYS A 1 84 ? 20.836 3.905 -23.487 1.00 62.44 84 LYS A C 1
ATOM 652 O O . LYS A 1 84 ? 20.957 4.051 -24.700 1.00 62.44 84 LYS A O 1
ATOM 657 N N . ALA A 1 85 ? 19.702 4.162 -22.837 1.00 57.12 85 ALA A N 1
ATOM 658 C CA . ALA A 1 85 ? 18.415 4.388 -23.491 1.00 57.12 85 ALA A CA 1
ATOM 659 C C . ALA A 1 85 ? 18.384 5.739 -24.215 1.00 57.12 85 ALA A C 1
ATOM 661 O O . ALA A 1 85 ? 17.623 5.926 -25.163 1.00 57.12 85 ALA A O 1
ATOM 662 N N . LEU A 1 86 ? 19.267 6.644 -23.789 1.00 56.28 86 LEU A N 1
ATOM 663 C CA . LEU A 1 86 ? 19.384 8.011 -24.275 1.00 56.28 86 LEU A CA 1
ATOM 664 C C . LEU A 1 86 ? 19.716 8.102 -25.772 1.00 56.28 86 LEU A C 1
ATOM 666 O O . LEU A 1 86 ? 19.290 9.060 -26.407 1.00 56.28 86 LEU A O 1
ATOM 670 N N . ASP A 1 87 ? 20.388 7.101 -26.353 1.00 62.50 87 ASP A N 1
ATOM 671 C CA . ASP A 1 87 ? 20.806 7.160 -27.763 1.00 62.50 87 ASP A CA 1
ATOM 672 C C . ASP A 1 87 ? 19.801 6.509 -28.733 1.00 62.50 87 ASP A C 1
ATOM 674 O O . ASP A 1 87 ? 19.928 6.665 -29.947 1.00 62.50 87 ASP A O 1
ATOM 678 N N . LYS A 1 88 ? 18.813 5.747 -28.232 1.00 63.78 88 LYS A N 1
ATOM 679 C CA . LYS A 1 88 ? 17.937 4.903 -29.075 1.00 63.78 88 LYS A CA 1
ATOM 680 C C . LYS A 1 88 ? 16.436 5.129 -28.894 1.00 63.78 88 LYS A C 1
ATOM 682 O O . LYS A 1 88 ? 15.673 4.700 -29.756 1.00 63.78 88 LYS A O 1
ATOM 687 N N . LEU A 1 89 ? 15.995 5.761 -27.806 1.00 70.94 89 LEU A N 1
ATOM 688 C CA . LEU A 1 89 ? 14.573 5.894 -27.472 1.00 70.94 89 LEU A CA 1
ATOM 689 C C . LEU A 1 89 ? 14.144 7.354 -27.380 1.00 70.94 89 LEU A C 1
ATOM 691 O O . LEU A 1 89 ? 14.859 8.205 -26.856 1.00 70.94 89 LEU A O 1
ATOM 695 N N . SER A 1 90 ? 12.927 7.639 -27.846 1.00 83.75 90 SER A N 1
ATOM 696 C CA . SER A 1 90 ? 12.323 8.947 -27.622 1.00 83.75 90 SER A CA 1
ATOM 697 C C . SER A 1 90 ? 12.002 9.136 -26.134 1.00 83.75 90 SER A C 1
ATOM 699 O O . SER A 1 90 ? 11.685 8.186 -25.412 1.00 83.75 90 SER A O 1
ATOM 701 N N . ALA A 1 91 ? 11.982 10.387 -25.669 1.00 83.88 91 ALA A N 1
ATOM 702 C CA . ALA A 1 91 ? 11.606 10.701 -24.289 1.00 83.88 91 ALA A CA 1
ATOM 703 C C . ALA A 1 91 ? 10.171 10.254 -23.931 1.00 83.88 91 ALA A C 1
ATOM 705 O O . ALA A 1 91 ? 9.829 10.130 -22.753 1.00 83.88 91 ALA A O 1
ATOM 706 N N . ARG A 1 92 ? 9.298 10.041 -24.926 1.00 87.94 92 ARG A N 1
ATOM 707 C CA . ARG A 1 92 ? 7.949 9.498 -24.718 1.00 87.94 92 ARG A CA 1
ATOM 708 C C . ARG A 1 92 ? 8.006 8.000 -24.439 1.00 87.94 92 ARG A C 1
ATOM 710 O O . ARG A 1 92 ? 7.387 7.543 -23.479 1.00 87.94 92 ARG A O 1
ATOM 717 N N . ASP A 1 93 ? 8.758 7.265 -25.249 1.00 87.00 93 ASP A N 1
ATOM 718 C CA . ASP A 1 93 ? 8.881 5.812 -25.127 1.00 87.00 93 ASP A CA 1
ATOM 719 C C . ASP A 1 93 ? 9.626 5.433 -23.846 1.00 87.00 93 ASP A C 1
ATOM 721 O O . ASP A 1 93 ? 9.220 4.505 -23.150 1.00 87.00 93 ASP A O 1
ATOM 725 N N . PHE A 1 94 ? 10.623 6.232 -23.455 1.00 86.50 94 PHE A N 1
ATOM 726 C CA . PHE A 1 94 ? 11.318 6.071 -22.181 1.00 86.50 94 PHE A CA 1
ATOM 727 C C . PHE A 1 94 ? 10.377 6.221 -20.976 1.00 86.50 94 PHE A C 1
ATOM 729 O O . PHE A 1 94 ? 10.312 5.343 -20.119 1.00 86.50 94 PHE A O 1
ATOM 736 N N . ARG A 1 95 ? 9.562 7.286 -20.930 1.00 88.56 95 ARG A N 1
ATOM 737 C CA . ARG A 1 95 ? 8.581 7.476 -19.842 1.00 88.56 95 ARG A CA 1
ATOM 738 C C . ARG A 1 95 ? 7.529 6.371 -19.807 1.00 88.56 95 ARG A C 1
ATOM 740 O O . ARG A 1 95 ? 7.088 5.989 -18.723 1.00 88.56 95 ARG A O 1
ATOM 747 N N . LYS A 1 96 ? 7.125 5.859 -20.975 1.00 89.69 96 LYS A N 1
ATOM 748 C CA . LYS A 1 96 ? 6.215 4.714 -21.074 1.00 89.69 96 LYS A CA 1
ATOM 749 C C . LYS A 1 96 ? 6.853 3.467 -20.457 1.00 89.69 96 LYS A C 1
ATOM 751 O O . LYS A 1 96 ? 6.229 2.853 -19.597 1.00 89.69 96 LYS A O 1
ATOM 756 N N . ALA A 1 97 ? 8.107 3.175 -20.794 1.00 87.25 97 ALA A N 1
ATOM 757 C CA . ALA A 1 97 ? 8.858 2.070 -20.205 1.00 87.25 97 ALA A CA 1
ATOM 758 C C . ALA A 1 97 ? 9.039 2.217 -18.680 1.00 87.25 97 ALA A C 1
ATOM 760 O O . ALA A 1 97 ? 8.850 1.244 -17.953 1.00 87.25 97 ALA A O 1
ATOM 761 N N . CYS A 1 98 ? 9.325 3.422 -18.167 1.00 88.88 98 CYS A N 1
ATOM 762 C CA . CYS A 1 98 ? 9.387 3.686 -16.720 1.00 88.88 98 CYS A CA 1
ATOM 763 C C . CYS A 1 98 ? 8.042 3.453 -16.022 1.00 88.88 98 CYS A C 1
ATOM 765 O O . CYS A 1 98 ? 8.001 2.867 -14.942 1.00 88.88 98 CYS A O 1
ATOM 767 N N . ARG A 1 99 ? 6.927 3.864 -16.639 1.00 89.50 99 ARG A N 1
ATOM 768 C CA . ARG A 1 99 ? 5.585 3.613 -16.093 1.00 89.50 99 ARG A CA 1
ATOM 769 C C . ARG A 1 99 ? 5.243 2.127 -16.088 1.00 89.50 99 ARG A C 1
ATOM 771 O O . ARG A 1 99 ? 4.696 1.640 -15.103 1.00 89.50 99 ARG A O 1
ATOM 778 N N . GLU A 1 100 ? 5.560 1.417 -17.164 1.00 88.69 100 GLU A N 1
ATOM 779 C CA . GLU A 1 100 ? 5.374 -0.033 -17.243 1.00 88.69 100 GLU A CA 1
ATOM 780 C C . GLU A 1 100 ? 6.216 -0.740 -16.179 1.00 88.69 100 GLU A C 1
ATOM 782 O O . GLU A 1 100 ? 5.686 -1.574 -15.451 1.00 88.69 100 GLU A O 1
ATOM 787 N N . TYR A 1 101 ? 7.476 -0.335 -15.999 1.00 86.38 101 TYR A N 1
ATOM 788 C CA . TYR A 1 101 ? 8.347 -0.849 -14.941 1.00 86.38 101 TYR A CA 1
ATOM 789 C C . TYR A 1 101 ? 7.767 -0.612 -13.539 1.00 86.38 101 TYR A C 1
ATOM 791 O O . TYR A 1 101 ? 7.780 -1.522 -12.717 1.00 86.38 101 TYR A O 1
ATOM 799 N N . ALA A 1 102 ? 7.234 0.581 -13.265 1.00 86.75 102 ALA A N 1
ATOM 800 C CA . ALA A 1 102 ? 6.635 0.897 -11.968 1.00 86.75 102 ALA A CA 1
ATOM 801 C C . ALA A 1 102 ? 5.317 0.134 -11.716 1.00 86.75 102 ALA A C 1
ATOM 803 O O . ALA A 1 102 ? 4.973 -0.174 -10.577 1.00 86.75 102 ALA A O 1
ATOM 804 N N . THR A 1 103 ? 4.564 -0.182 -12.770 1.00 84.25 103 THR A N 1
ATOM 805 C CA . THR A 1 103 ? 3.241 -0.815 -12.636 1.00 84.25 103 THR A CA 1
ATOM 806 C C . THR A 1 103 ? 3.323 -2.341 -12.588 1.00 84.25 103 THR A C 1
ATOM 808 O O . THR A 1 103 ? 2.488 -2.968 -11.939 1.00 84.25 103 THR A O 1
ATOM 811 N N . ASN A 1 104 ? 4.324 -2.945 -13.240 1.00 70.50 104 ASN A N 1
ATOM 812 C CA . ASN A 1 104 ? 4.527 -4.392 -13.210 1.00 70.50 104 ASN A CA 1
ATOM 813 C C . ASN A 1 104 ? 5.036 -4.825 -11.827 1.00 70.50 104 ASN A C 1
ATOM 815 O O . ASN A 1 104 ? 6.157 -4.492 -11.437 1.00 70.50 104 ASN A O 1
ATOM 819 N N . ARG A 1 105 ? 4.193 -5.557 -11.096 1.00 56.38 105 ARG A N 1
ATOM 820 C CA . ARG A 1 105 ? 4.498 -6.186 -9.806 1.00 56.38 105 ARG A CA 1
ATOM 821 C C . ARG A 1 105 ? 4.637 -7.684 -9.956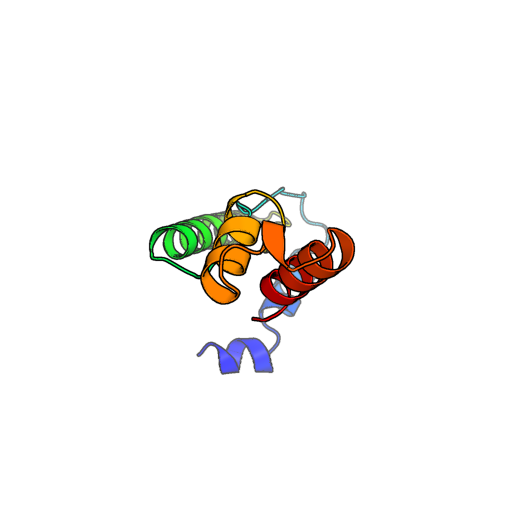 1.00 56.38 105 ARG A C 1
ATOM 823 O O . ARG A 1 105 ? 3.822 -8.256 -10.711 1.00 56.38 105 ARG A O 1
#

Foldseek 3Di:
DVVVCVVVVVVVVLLVVLPPWAADEQDADAAALQDDDPVSVVRLVVSVVVLVVCSVVNHNRDDDHHHDLDDDNLLVVLCVVPPNCVVPDDPVVSVVSSNVSSPDD

Sequence (105 aa):
MLDLWEQQGIYGQIRQVAKGRPDSFCMTALPMQMGISIWPRSQSGVEGHRCQGATLAGFDAPYVPGWDCHGLPIEHQVERKQGKALDKLSARDFRKACREYATNR

Radius of gyration: 18.79 Å; chains: 1; bounding box: 39×29×51 Å

Secondary structure (DSSP, 8-state):
-HHHHHHTTHHHHHHHHHTTSPB---BPP--BSS---HHHHHHHHHHHHHHHHHHHTT-B---B---B--SHHHHHHHHHHHSSGGGTS-HHHHHHHHHHHHH--

pLDDT: mean 84.26, std 9.49, range [56.28, 96.0]